Protein AF-A0A356TF57-F1 (afdb_monomer)

pLDDT: mean 88.92, std 15.66, range [37.47, 98.5]

Structure (mmCIF, N/CA/C/O backbone):
data_AF-A0A356TF57-F1
#
_entry.id   AF-A0A356TF57-F1
#
loop_
_atom_site.group_PDB
_atom_site.id
_atom_site.type_symbol
_atom_site.label_atom_id
_atom_site.label_alt_id
_atom_site.label_comp_id
_atom_site.label_asym_id
_atom_site.label_entity_id
_atom_site.label_seq_id
_atom_site.pdbx_PDB_ins_code
_atom_site.Cartn_x
_atom_site.Cartn_y
_atom_site.Cartn_z
_atom_site.occupancy
_atom_site.B_iso_or_equiv
_atom_site.auth_seq_id
_atom_site.auth_comp_id
_atom_site.auth_asym_id
_atom_site.auth_atom_id
_atom_site.pdbx_PDB_model_num
ATOM 1 N N . MET A 1 1 ? -18.330 -4.207 17.926 1.00 56.94 1 MET A N 1
ATOM 2 C CA . MET A 1 1 ? -17.566 -3.635 16.800 1.00 56.94 1 MET A CA 1
ATOM 3 C C . MET A 1 1 ? -18.534 -2.723 16.067 1.00 56.94 1 MET A C 1
ATOM 5 O O . MET A 1 1 ? -19.558 -3.231 15.634 1.00 56.94 1 MET A O 1
ATOM 9 N N . ASN A 1 2 ? -18.311 -1.403 16.056 1.00 67.94 2 ASN A N 1
ATOM 10 C CA . ASN A 1 2 ? -19.182 -0.485 15.313 1.00 67.94 2 ASN A CA 1
ATOM 11 C C . ASN A 1 2 ? -19.129 -0.855 13.827 1.00 67.94 2 ASN A C 1
ATOM 13 O O . ASN A 1 2 ? -18.053 -1.165 13.321 1.00 67.94 2 ASN A O 1
ATOM 17 N N . GLU A 1 3 ? -20.268 -0.819 13.142 1.00 69.06 3 GLU A N 1
ATOM 18 C CA . GLU A 1 3 ? -20.406 -1.190 11.725 1.00 69.06 3 GLU A CA 1
ATOM 19 C C . GLU A 1 3 ? -19.380 -0.464 10.827 1.00 69.06 3 GLU A C 1
ATOM 21 O O . GLU A 1 3 ? -18.776 -1.070 9.945 1.00 69.06 3 GLU A O 1
ATOM 26 N N . SER A 1 4 ? -19.046 0.784 11.175 1.00 82.75 4 SER A N 1
ATOM 27 C CA . SER A 1 4 ? -17.993 1.593 10.542 1.00 82.75 4 SER A CA 1
ATOM 28 C C . SER A 1 4 ? -16.567 1.017 10.687 1.00 82.75 4 SER A C 1
ATOM 30 O O . SER A 1 4 ? -15.777 1.073 9.745 1.00 82.75 4 SER A O 1
ATOM 32 N N . HIS A 1 5 ? -16.221 0.389 11.821 1.00 89.75 5 HIS A N 1
ATOM 33 C CA . HIS A 1 5 ? -14.884 -0.195 12.030 1.00 89.75 5 HIS A CA 1
ATOM 34 C C . HIS A 1 5 ? -14.687 -1.447 11.169 1.00 89.75 5 HIS A C 1
ATOM 36 O O . HIS A 1 5 ? -13.619 -1.644 10.590 1.00 89.75 5 HIS A O 1
ATOM 42 N N . ALA A 1 6 ? -15.721 -2.292 11.089 1.00 91.06 6 ALA A N 1
ATOM 43 C CA . ALA A 1 6 ? -15.688 -3.514 10.292 1.00 91.06 6 ALA A CA 1
ATOM 44 C C . ALA A 1 6 ? -15.574 -3.190 8.794 1.00 91.06 6 ALA A C 1
ATOM 46 O O . ALA A 1 6 ? -14.712 -3.741 8.115 1.00 91.06 6 ALA A O 1
ATOM 47 N N . GLN A 1 7 ? -16.365 -2.226 8.313 1.00 93.56 7 GLN A N 1
ATOM 48 C CA . GLN A 1 7 ? -16.328 -1.767 6.921 1.00 93.56 7 GLN A CA 1
ATOM 49 C C . GLN A 1 7 ? -14.974 -1.161 6.536 1.00 93.56 7 GLN A C 1
ATOM 51 O O . GLN A 1 7 ? -14.470 -1.406 5.437 1.00 93.56 7 GLN A O 1
ATOM 56 N N . LEU A 1 8 ? -14.359 -0.379 7.429 1.00 95.25 8 LEU A N 1
ATOM 57 C CA . LEU A 1 8 ? -13.036 0.192 7.180 1.00 95.25 8 LEU A CA 1
ATOM 58 C C . LEU A 1 8 ? -11.951 -0.892 7.129 1.00 95.25 8 LEU A C 1
ATOM 60 O O . LEU A 1 8 ? -11.096 -0.859 6.242 1.00 95.25 8 LEU A O 1
ATOM 64 N N . LEU A 1 9 ? -12.005 -1.869 8.038 1.00 96.06 9 LEU A N 1
ATOM 65 C CA . LEU A 1 9 ? -11.078 -3.000 8.047 1.00 96.06 9 LEU A CA 1
ATOM 66 C C . LEU A 1 9 ? -11.190 -3.833 6.766 1.00 96.06 9 LEU A C 1
ATOM 68 O O . LEU A 1 9 ? -10.176 -4.151 6.146 1.00 96.06 9 LEU A O 1
ATOM 72 N N . GLU A 1 10 ? -12.416 -4.151 6.354 1.00 95.56 10 GLU A N 1
ATOM 73 C CA . GLU A 1 10 ? -12.691 -4.864 5.109 1.00 95.56 10 GLU A CA 1
ATOM 74 C C . GLU A 1 10 ? -12.185 -4.077 3.898 1.00 95.56 10 GLU A C 1
ATOM 76 O O . GLU A 1 10 ? -11.467 -4.628 3.067 1.00 95.56 10 GLU A O 1
ATOM 81 N N . SER A 1 11 ? -12.466 -2.771 3.841 1.00 95.56 11 SER A N 1
ATOM 82 C CA . SER A 1 11 ? -12.011 -1.895 2.755 1.00 95.56 11 SER A CA 1
ATOM 83 C C . SER A 1 11 ? -10.488 -1.860 2.638 1.00 95.56 11 SER A C 1
ATOM 85 O O . SER A 1 11 ? -9.953 -1.940 1.534 1.00 95.56 11 SER A O 1
ATOM 87 N N . LEU A 1 12 ? -9.774 -1.754 3.762 1.00 96.44 12 LEU A N 1
ATOM 88 C CA . LEU A 1 12 ? -8.312 -1.771 3.770 1.00 96.44 12 LEU A CA 1
ATOM 89 C C . LEU A 1 12 ? -7.763 -3.141 3.363 1.00 96.44 12 LEU A C 1
ATOM 91 O O . LEU A 1 12 ? -6.858 -3.215 2.532 1.00 96.44 12 LEU A O 1
ATOM 95 N N . SER A 1 13 ? -8.327 -4.216 3.914 1.00 96.06 13 SER A N 1
ATOM 96 C CA . SER A 1 13 ? -7.922 -5.584 3.595 1.00 96.06 13 SER A CA 1
ATOM 97 C C . SER A 1 13 ? -8.115 -5.886 2.106 1.00 96.06 13 SER A C 1
ATOM 99 O O . SER A 1 13 ? -7.177 -6.314 1.436 1.00 96.06 13 SER A O 1
ATOM 101 N N . ALA A 1 14 ? -9.284 -5.563 1.548 1.00 95.94 14 ALA A N 1
ATOM 102 C CA . ALA A 1 14 ? -9.572 -5.717 0.127 1.00 95.94 14 ALA A CA 1
ATOM 103 C C . ALA A 1 14 ? -8.659 -4.846 -0.752 1.00 95.94 14 ALA A C 1
ATOM 105 O O . ALA A 1 14 ? -8.227 -5.286 -1.814 1.00 95.94 14 ALA A O 1
ATOM 106 N N . HIS A 1 15 ? -8.297 -3.639 -0.308 1.00 97.12 15 HIS A N 1
ATOM 107 C CA . HIS A 1 15 ? -7.391 -2.764 -1.060 1.00 97.12 15 HIS A CA 1
ATOM 108 C C . HIS A 1 15 ? -5.958 -3.312 -1.144 1.00 97.12 15 HIS A C 1
ATOM 110 O O . HIS A 1 15 ? -5.288 -3.145 -2.167 1.00 97.12 15 HIS A O 1
ATOM 116 N N . VAL A 1 16 ? -5.485 -3.975 -0.083 1.00 97.12 16 VAL A N 1
ATOM 117 C CA . VAL A 1 16 ? -4.122 -4.530 0.007 1.00 97.12 16 VAL A CA 1
ATOM 118 C C . VAL A 1 16 ? -4.025 -5.946 -0.569 1.00 97.12 16 VAL A C 1
ATOM 120 O O . VAL A 1 16 ? -3.030 -6.264 -1.222 1.00 97.12 16 VAL A O 1
ATOM 123 N N . PHE A 1 17 ? -5.041 -6.782 -0.350 1.00 95.69 17 PHE A N 1
ATOM 124 C CA . PHE A 1 17 ? -5.018 -8.216 -0.663 1.00 95.69 17 PHE A CA 1
ATOM 125 C C . PHE A 1 17 ? -6.025 -8.659 -1.730 1.00 95.69 17 PHE A C 1
ATOM 127 O O . PHE A 1 17 ? -5.933 -9.788 -2.204 1.00 95.69 17 PHE A O 1
ATOM 134 N N . GLY A 1 18 ? -6.994 -7.815 -2.085 1.00 92.81 18 GLY A N 1
ATOM 135 C CA . GLY A 1 18 ? -8.047 -8.143 -3.045 1.00 92.81 18 GLY A CA 1
ATOM 136 C C . GLY A 1 18 ? -7.628 -7.962 -4.504 1.00 92.81 18 GLY A C 1
ATOM 137 O O . GLY A 1 18 ? -6.449 -7.883 -4.842 1.00 92.81 18 GLY A O 1
ATOM 138 N N . GLU A 1 19 ? -8.617 -7.865 -5.391 1.00 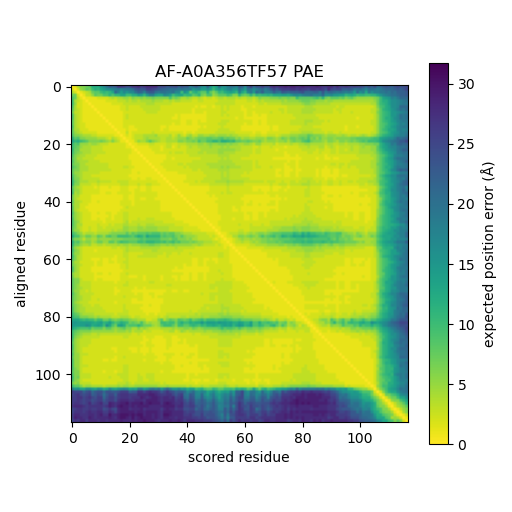86.56 19 GLU A N 1
ATOM 139 C CA . GLU A 1 19 ? -8.405 -7.804 -6.846 1.00 86.56 19 GLU A CA 1
ATOM 140 C C . GLU A 1 19 ? -7.587 -6.586 -7.299 1.00 86.56 19 GLU A C 1
ATOM 142 O O . GLU A 1 19 ? -6.873 -6.646 -8.298 1.00 86.56 19 GLU A O 1
ATOM 147 N N . SER A 1 20 ? -7.646 -5.486 -6.545 1.00 82.50 20 SER A N 1
ATOM 148 C CA . SER A 1 20 ? -6.873 -4.270 -6.808 1.00 82.50 20 SER A CA 1
ATOM 149 C C . SER A 1 20 ? -5.490 -4.263 -6.149 1.00 82.50 20 SER A C 1
ATOM 151 O O . SER A 1 20 ? -4.845 -3.212 -6.116 1.00 82.50 20 SER A O 1
ATOM 153 N N . ALA A 1 21 ? -5.032 -5.390 -5.593 1.00 93.19 21 ALA A N 1
ATOM 154 C CA . ALA A 1 21 ? -3.743 -5.478 -4.921 1.00 93.19 21 ALA A CA 1
ATOM 155 C C . ALA A 1 21 ? -2.589 -5.111 -5.875 1.00 93.19 21 ALA A C 1
ATOM 157 O O . ALA A 1 21 ? -2.537 -5.566 -7.021 1.00 93.19 21 ALA A O 1
ATOM 158 N N . PRO A 1 22 ? -1.595 -4.336 -5.414 1.00 94.94 22 PRO A N 1
ATOM 159 C CA . PRO A 1 22 ? -0.537 -3.837 -6.284 1.00 94.94 22 PRO A CA 1
ATOM 160 C C . PRO A 1 22 ? 0.563 -4.882 -6.519 1.00 94.94 22 PRO A C 1
ATOM 162 O O . PRO A 1 22 ? 1.439 -4.666 -7.350 1.00 94.94 22 PRO A O 1
ATOM 165 N N . SER A 1 23 ? 0.532 -6.013 -5.804 1.00 94.44 23 SER A N 1
ATOM 166 C CA . SER A 1 23 ? 1.610 -7.008 -5.762 1.00 94.44 23 SER A CA 1
ATOM 167 C C . SER A 1 23 ? 2.003 -7.548 -7.137 1.00 94.44 23 SER A C 1
ATOM 169 O O . SER A 1 23 ? 3.190 -7.585 -7.449 1.00 94.44 23 SER A O 1
ATOM 171 N N . THR A 1 24 ? 1.028 -7.956 -7.953 1.00 94.38 24 THR A N 1
ATOM 172 C CA . THR A 1 24 ? 1.287 -8.518 -9.288 1.00 94.38 24 THR A CA 1
ATOM 173 C C . THR A 1 24 ? 1.832 -7.448 -10.230 1.00 94.38 24 THR A C 1
ATOM 175 O O . THR A 1 24 ? 2.878 -7.639 -10.837 1.00 94.38 24 THR A O 1
ATOM 178 N N . ARG A 1 25 ? 1.203 -6.265 -10.258 1.00 95.44 25 ARG A N 1
ATOM 179 C CA . ARG A 1 25 ? 1.647 -5.122 -11.076 1.00 95.44 25 ARG A CA 1
ATOM 180 C C . ARG A 1 25 ? 3.054 -4.643 -10.720 1.00 95.44 25 ARG A C 1
ATOM 182 O O . ARG A 1 25 ? 3.835 -4.334 -11.611 1.00 95.44 25 ARG A O 1
ATOM 189 N N . LEU A 1 26 ? 3.405 -4.609 -9.436 1.00 96.69 26 LEU A N 1
ATOM 190 C CA . LEU A 1 26 ? 4.760 -4.259 -9.007 1.00 96.69 26 LEU A CA 1
ATOM 191 C C . LEU A 1 26 ? 5.786 -5.313 -9.423 1.00 96.69 26 LEU A C 1
ATOM 193 O O . LEU A 1 26 ? 6.909 -4.950 -9.750 1.00 96.69 26 LEU A O 1
ATOM 197 N N . LEU A 1 27 ? 5.408 -6.592 -9.406 1.00 95.44 27 LEU A N 1
ATOM 198 C CA . LEU A 1 27 ? 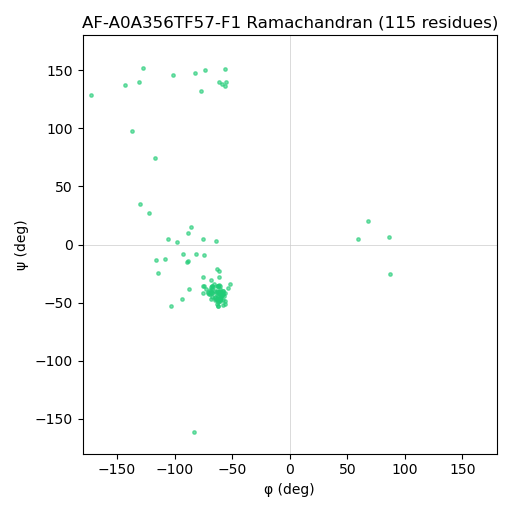6.298 -7.688 -9.773 1.00 95.44 27 LEU A CA 1
ATOM 199 C C . LEU A 1 27 ? 6.518 -7.790 -11.291 1.00 95.44 27 LEU A C 1
ATOM 201 O O . LEU A 1 27 ? 7.610 -8.147 -11.717 1.00 95.44 27 LEU A O 1
ATOM 205 N N . GLU A 1 28 ? 5.494 -7.499 -12.092 1.00 95.25 28 GLU A N 1
ATOM 206 C CA . GLU A 1 28 ? 5.525 -7.653 -13.553 1.00 95.25 28 GLU A CA 1
ATOM 207 C C . GLU A 1 28 ? 5.938 -6.358 -14.268 1.00 95.25 28 GLU A C 1
ATOM 209 O O . GLU A 1 28 ? 6.826 -6.362 -15.121 1.00 95.25 28 GLU A O 1
ATOM 214 N N . ASP A 1 29 ? 5.341 -5.229 -13.879 1.00 96.25 29 ASP A N 1
ATOM 215 C CA . ASP A 1 29 ? 5.472 -3.947 -14.584 1.00 96.25 29 ASP A CA 1
ATOM 216 C C . ASP A 1 29 ? 6.334 -2.920 -13.820 1.00 96.25 29 ASP A C 1
ATOM 218 O O . ASP A 1 29 ? 6.697 -1.860 -14.358 1.00 96.25 29 ASP A O 1
ATOM 222 N N . GLY A 1 30 ? 6.624 -3.197 -12.545 1.00 97.12 30 GLY A N 1
ATOM 223 C CA . GLY A 1 30 ? 7.323 -2.278 -11.652 1.00 97.12 30 GLY A CA 1
ATOM 224 C C . GLY A 1 30 ? 6.514 -1.034 -11.302 1.00 97.12 30 GLY A C 1
ATOM 225 O O . GLY A 1 30 ? 7.113 -0.028 -10.941 1.00 97.12 30 GLY A O 1
ATOM 226 N N . VAL A 1 31 ? 5.183 -1.052 -11.452 1.00 97.38 31 VAL A N 1
ATOM 227 C CA . VAL A 1 31 ? 4.315 0.112 -11.199 1.00 97.38 31 VAL A CA 1
ATOM 228 C C . VAL A 1 31 ? 3.170 -0.214 -10.253 1.00 97.38 31 VAL A C 1
ATOM 230 O O . VAL A 1 31 ? 2.664 -1.333 -10.208 1.00 97.38 31 VAL A O 1
ATOM 233 N N . PHE A 1 32 ? 2.705 0.803 -9.533 1.00 97.62 32 PHE A N 1
ATOM 234 C CA . PHE A 1 32 ? 1.432 0.727 -8.828 1.00 97.62 32 PHE A CA 1
ATOM 235 C C . PHE A 1 32 ? 0.246 0.816 -9.799 1.00 97.62 32 PHE A C 1
ATOM 237 O O . PHE A 1 32 ? 0.321 1.550 -10.791 1.00 97.62 32 PHE A O 1
ATOM 244 N N . PRO A 1 33 ? -0.893 0.177 -9.472 1.00 96.19 33 PRO A N 1
ATOM 245 C CA . PRO A 1 33 ? -2.169 0.509 -10.089 1.00 96.19 33 PRO A CA 1
ATOM 246 C C . PRO A 1 33 ? -2.506 1.996 -9.898 1.00 96.19 33 PRO A C 1
ATOM 248 O O . PRO A 1 33 ? -2.111 2.629 -8.910 1.00 96.19 33 PRO A O 1
ATOM 251 N N . ALA A 1 34 ? -3.262 2.562 -10.840 1.00 94.81 34 ALA A N 1
ATOM 252 C CA . ALA A 1 34 ? -3.680 3.958 -10.774 1.00 94.81 34 ALA A CA 1
ATOM 253 C C . ALA A 1 34 ? -4.426 4.251 -9.461 1.00 94.81 34 ALA A C 1
ATOM 255 O O . ALA A 1 34 ? -5.268 3.470 -9.027 1.00 94.81 34 ALA A O 1
ATOM 256 N N . ASN A 1 35 ? -4.105 5.384 -8.832 1.00 95.75 35 ASN A N 1
ATOM 257 C CA . ASN A 1 35 ? -4.698 5.863 -7.575 1.00 95.75 35 ASN A CA 1
ATOM 258 C C . ASN A 1 35 ? -4.550 4.930 -6.357 1.00 95.75 35 ASN A C 1
ATOM 260 O O . ASN A 1 35 ? -5.061 5.261 -5.288 1.00 95.75 35 ASN A O 1
ATOM 264 N N . TRP A 1 36 ? -3.826 3.808 -6.471 1.00 97.62 36 TRP A N 1
ATOM 265 C CA . TRP A 1 36 ? -3.715 2.836 -5.383 1.00 97.62 36 TRP A CA 1
ATOM 266 C C . TRP A 1 36 ? -3.098 3.448 -4.124 1.00 97.62 36 TRP A C 1
ATOM 268 O O . TRP A 1 36 ? -3.639 3.292 -3.032 1.00 97.62 36 TRP A O 1
ATOM 278 N N . VAL A 1 37 ? -2.005 4.198 -4.293 1.00 98.19 37 VAL A N 1
ATOM 279 C CA . VAL A 1 37 ? -1.280 4.846 -3.188 1.00 98.19 37 VAL A CA 1
ATOM 280 C C . VAL A 1 37 ? -2.165 5.872 -2.490 1.00 98.19 37 VAL A C 1
ATOM 282 O O . VAL A 1 37 ? -2.368 5.774 -1.290 1.00 98.19 37 VAL A O 1
ATOM 285 N N . THR A 1 38 ? -2.777 6.789 -3.242 1.00 97.75 38 THR A N 1
ATOM 286 C CA . THR A 1 38 ? -3.675 7.812 -2.682 1.00 97.75 38 THR A CA 1
ATOM 287 C C . THR A 1 38 ? -4.848 7.191 -1.925 1.00 97.75 38 THR A C 1
ATOM 289 O O . THR A 1 38 ? -5.223 7.668 -0.856 1.00 97.75 38 THR A O 1
ATOM 292 N N . ARG A 1 39 ? -5.420 6.096 -2.443 1.00 97.62 39 ARG A N 1
ATOM 293 C CA . ARG A 1 39 ? -6.500 5.385 -1.755 1.00 97.62 39 ARG A CA 1
ATOM 294 C C . ARG A 1 39 ? -6.013 4.689 -0.484 1.00 97.62 39 ARG A C 1
ATOM 296 O O . ARG A 1 39 ? -6.720 4.735 0.519 1.00 97.62 39 ARG A O 1
ATOM 303 N N . TYR A 1 40 ? -4.830 4.078 -0.524 1.00 98.25 40 TYR A N 1
ATOM 304 C CA . TYR A 1 40 ? -4.208 3.451 0.641 1.00 98.25 40 TYR A CA 1
ATOM 305 C C . TYR A 1 40 ? -3.973 4.474 1.756 1.00 98.25 40 TYR A C 1
ATOM 307 O O . TYR A 1 40 ? -4.373 4.237 2.889 1.00 98.25 40 TYR A O 1
ATOM 315 N N . GLU A 1 41 ? -3.416 5.640 1.427 1.00 97.81 41 GLU A N 1
ATOM 316 C CA . GLU A 1 41 ? -3.187 6.719 2.393 1.00 97.81 41 GLU A CA 1
ATOM 317 C C . GLU A 1 41 ? -4.479 7.164 3.079 1.00 97.81 41 GLU A C 1
ATOM 319 O O . GLU A 1 41 ? -4.530 7.200 4.303 1.00 97.81 41 GLU A O 1
ATOM 324 N N . ALA A 1 42 ? -5.546 7.409 2.312 1.00 97.31 42 ALA A N 1
ATOM 325 C CA . ALA A 1 42 ? -6.838 7.805 2.875 1.00 97.31 42 ALA A CA 1
ATOM 326 C C . ALA A 1 42 ? -7.431 6.732 3.812 1.00 97.31 42 ALA A C 1
ATOM 328 O O . ALA A 1 42 ? -8.084 7.050 4.809 1.00 97.31 42 ALA A O 1
ATOM 329 N N . LEU A 1 43 ? -7.214 5.448 3.500 1.00 97.25 43 LEU A N 1
ATOM 330 C CA . LEU A 1 43 ? -7.642 4.334 4.350 1.00 97.25 43 LEU A CA 1
ATOM 331 C C . LEU A 1 43 ? -6.816 4.253 5.642 1.00 97.25 43 LEU A C 1
ATOM 333 O O . LEU A 1 43 ? -7.395 4.065 6.709 1.00 97.25 43 LEU A O 1
ATOM 337 N N . VAL A 1 44 ? -5.492 4.426 5.567 1.00 96.50 44 VAL A N 1
ATOM 338 C CA . VAL A 1 44 ? -4.598 4.433 6.741 1.00 96.50 44 VAL A CA 1
ATOM 339 C C . VAL A 1 44 ? -4.835 5.656 7.628 1.00 96.50 44 VAL A C 1
ATOM 341 O O . VAL A 1 44 ? -4.807 5.538 8.852 1.00 96.50 44 VAL A O 1
ATOM 344 N N . GLU A 1 45 ? -5.122 6.817 7.046 1.00 94.81 45 GLU A N 1
ATOM 345 C CA . GLU A 1 45 ? -5.512 8.020 7.786 1.00 94.81 45 GLU A CA 1
ATOM 346 C C . GLU A 1 45 ? -6.828 7.789 8.541 1.00 94.81 45 GLU A C 1
ATOM 348 O O . GLU A 1 45 ? -6.897 7.972 9.756 1.00 94.81 45 GLU A O 1
ATOM 353 N N . SER A 1 46 ? -7.846 7.260 7.855 1.00 94.56 46 SER A N 1
ATOM 354 C CA . SER A 1 46 ? -9.116 6.886 8.492 1.00 94.56 46 SER A CA 1
ATOM 355 C C . SER A 1 46 ? -8.900 5.864 9.613 1.00 94.56 46 SER A C 1
ATOM 357 O O . SER A 1 46 ? -9.477 5.988 10.694 1.00 94.56 46 SER A O 1
ATOM 359 N N . ALA A 1 47 ? -8.031 4.874 9.387 1.00 93.81 47 ALA A N 1
ATOM 360 C CA . ALA A 1 47 ? -7.693 3.880 10.394 1.00 93.81 47 ALA A CA 1
ATOM 361 C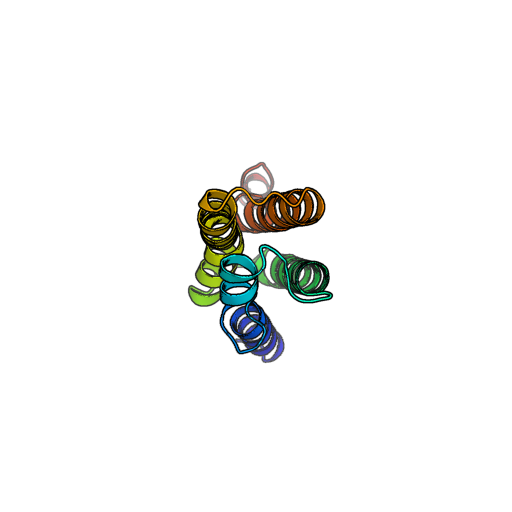 C . ALA A 1 47 ? -6.978 4.511 11.597 1.00 93.81 47 ALA A C 1
ATOM 363 O O . ALA A 1 47 ? -7.278 4.163 12.737 1.00 93.81 47 ALA A O 1
ATOM 364 N N . SER A 1 48 ? -6.079 5.468 11.363 1.00 91.56 48 SER A N 1
ATOM 365 C CA . SER A 1 48 ? -5.404 6.213 12.430 1.00 91.56 48 SER A CA 1
ATOM 366 C C . SER A 1 48 ? -6.421 6.903 13.334 1.00 91.56 48 SER A C 1
ATOM 368 O O . SER A 1 48 ? -6.322 6.792 14.548 1.00 91.56 48 SER A O 1
ATOM 370 N N . HIS A 1 49 ? -7.447 7.545 12.773 1.00 89.94 49 HIS A N 1
ATOM 371 C CA . HIS A 1 49 ? -8.483 8.205 13.573 1.00 89.94 49 HIS A CA 1
ATOM 372 C C . HIS A 1 49 ? -9.354 7.229 14.372 1.00 89.94 49 HIS A C 1
ATOM 374 O O . HIS A 1 49 ? -9.714 7.525 15.510 1.00 89.94 49 HIS A O 1
ATOM 380 N N . VAL A 1 50 ? -9.683 6.071 13.795 1.00 90.06 50 VAL A N 1
ATOM 381 C CA . VAL A 1 50 ? -10.552 5.070 14.433 1.00 90.06 50 VAL A CA 1
ATOM 382 C C . VAL A 1 50 ? -9.826 4.291 15.533 1.00 90.06 50 VAL A C 1
ATOM 384 O O . VAL A 1 50 ? -10.398 4.057 16.594 1.00 90.06 50 VAL A O 1
ATOM 387 N N . TRP A 1 51 ? -8.573 3.893 15.303 1.00 89.56 51 TRP A N 1
ATOM 388 C CA . TRP A 1 51 ? -7.827 3.004 16.202 1.00 89.56 51 TRP A CA 1
ATOM 389 C C . TRP A 1 51 ? -6.744 3.706 17.039 1.00 89.56 51 TRP A C 1
ATOM 391 O O . TRP A 1 51 ? -6.046 3.029 17.796 1.00 89.56 51 TRP A O 1
ATOM 401 N N . ALA A 1 52 ? -6.6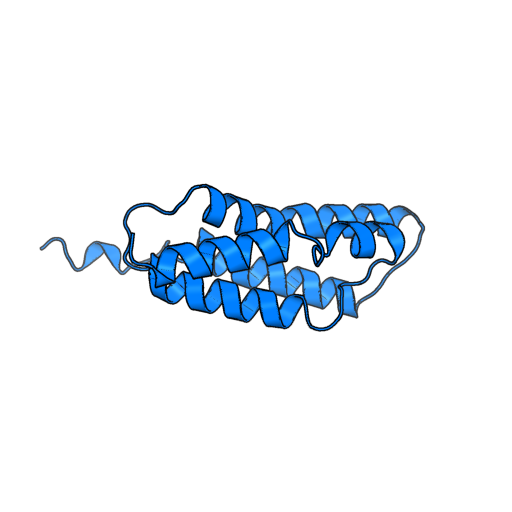13 5.038 16.974 1.00 82.75 52 ALA A N 1
ATOM 402 C CA . ALA A 1 52 ? -5.647 5.792 17.789 1.00 82.75 52 ALA A CA 1
ATOM 403 C C . ALA A 1 52 ? -5.838 5.600 19.303 1.00 82.75 52 ALA A C 1
ATOM 405 O O . ALA A 1 52 ? -4.859 5.504 20.043 1.00 82.75 52 ALA A O 1
ATOM 406 N N . SER A 1 53 ? -7.087 5.557 19.773 1.00 79.50 53 SER A N 1
ATOM 407 C CA . SER A 1 53 ? -7.426 5.427 21.199 1.00 79.50 53 SER A CA 1
ATOM 408 C C . SER A 1 53 ? -7.631 3.977 21.647 1.00 79.50 53 SER A C 1
ATOM 410 O O . SER A 1 53 ? -7.752 3.708 22.845 1.00 79.50 53 SER A O 1
ATOM 412 N N . GLU A 1 54 ? -7.647 3.034 20.705 1.00 84.62 54 GLU A N 1
ATOM 413 C CA . GLU A 1 54 ? -7.891 1.626 20.985 1.00 84.62 54 GLU A CA 1
ATOM 414 C C . GLU A 1 54 ? -6.645 0.970 21.586 1.00 84.62 54 GLU A C 1
ATOM 416 O O . GLU A 1 54 ? -5.525 1.093 21.085 1.00 84.62 54 GLU A O 1
ATOM 421 N N . ARG A 1 55 ? -6.827 0.229 22.684 1.00 84.50 55 ARG A N 1
ATOM 422 C CA . ARG A 1 55 ? -5.710 -0.448 23.366 1.00 84.50 55 ARG A CA 1
ATOM 423 C C . ARG A 1 55 ? -5.132 -1.594 22.533 1.00 84.50 55 ARG A C 1
ATOM 425 O O . ARG A 1 55 ? -3.958 -1.925 22.690 1.00 84.50 55 ARG A O 1
ATOM 432 N N . LEU A 1 56 ? -5.971 -2.226 21.718 1.00 88.31 56 LEU A N 1
ATOM 433 C CA . LEU A 1 56 ? -5.628 -3.361 20.874 1.00 88.31 56 LEU A CA 1
ATOM 434 C C . LEU A 1 56 ? -6.119 -3.093 19.458 1.00 88.31 56 LEU A C 1
ATOM 436 O O . LEU A 1 56 ? -7.225 -2.595 19.260 1.00 88.31 56 LEU A O 1
ATOM 440 N N . TRP A 1 57 ? -5.308 -3.474 18.480 1.00 92.31 57 TRP A N 1
ATOM 441 C CA . TRP A 1 57 ? -5.670 -3.377 17.074 1.00 92.31 57 TRP A CA 1
ATOM 442 C C . TRP A 1 57 ? -6.100 -4.738 16.526 1.00 92.31 57 TRP A C 1
ATOM 444 O O . TRP A 1 57 ? -5.544 -5.762 16.939 1.00 92.31 57 TRP A O 1
ATOM 454 N N . PRO A 1 58 ? -7.060 -4.774 15.583 1.00 94.38 58 PRO A N 1
ATOM 455 C CA . PRO A 1 58 ? -7.379 -5.988 14.845 1.00 94.38 58 PRO A CA 1
ATOM 456 C C . PRO A 1 58 ? -6.130 -6.559 14.169 1.00 94.38 58 PRO A C 1
ATOM 458 O O . PRO A 1 58 ? -5.318 -5.821 13.606 1.00 94.38 58 PRO A O 1
ATOM 461 N N . ARG A 1 59 ? -5.976 -7.883 14.190 1.00 95.12 59 ARG A N 1
ATOM 462 C CA . ARG A 1 59 ? -4.817 -8.543 13.578 1.00 95.12 59 ARG A CA 1
ATOM 463 C C . ARG A 1 59 ? -4.754 -8.267 12.079 1.00 95.12 59 ARG A C 1
ATOM 465 O O . ARG A 1 59 ? -3.671 -8.027 11.553 1.00 95.12 59 ARG A O 1
ATOM 472 N N . GLU A 1 60 ? -5.900 -8.293 11.405 1.00 95.44 60 GLU A N 1
ATOM 473 C CA . GLU A 1 60 ? -6.007 -8.054 9.967 1.00 95.44 60 GLU A CA 1
ATOM 474 C C . GLU A 1 60 ? -5.556 -6.635 9.594 1.00 95.44 60 GLU A C 1
ATOM 476 O O . GLU A 1 60 ? -4.893 -6.456 8.575 1.00 95.44 60 GLU A O 1
ATOM 481 N N . LEU A 1 61 ? -5.831 -5.644 10.453 1.00 95.81 61 LEU A N 1
ATOM 482 C CA . LEU A 1 61 ? -5.405 -4.255 10.262 1.00 95.81 61 LEU A CA 1
ATOM 483 C C . LEU A 1 61 ? -3.879 -4.163 10.246 1.00 95.81 61 LEU A C 1
ATOM 485 O O . LEU A 1 61 ? -3.281 -3.650 9.301 1.00 95.81 61 LEU A O 1
ATOM 489 N N . VAL A 1 62 ? -3.250 -4.721 11.282 1.00 95.81 62 VAL A N 1
ATOM 490 C CA . VAL A 1 62 ? -1.789 -4.742 11.414 1.00 95.81 62 VAL A CA 1
ATOM 491 C C . VAL A 1 62 ? -1.154 -5.516 10.265 1.00 95.81 62 VAL A C 1
ATOM 493 O O . VAL A 1 62 ? -0.167 -5.060 9.695 1.00 95.81 62 VAL A O 1
ATOM 496 N N . ALA A 1 63 ? -1.733 -6.658 9.889 1.00 97.00 63 ALA A N 1
ATOM 497 C CA . ALA A 1 63 ? -1.243 -7.470 8.784 1.00 97.00 63 ALA A CA 1
ATOM 498 C C . ALA A 1 63 ? -1.293 -6.716 7.447 1.00 97.00 63 ALA A C 1
ATOM 500 O O . ALA A 1 63 ? -0.308 -6.746 6.713 1.00 97.00 63 ALA A O 1
ATOM 501 N N . ALA A 1 64 ? -2.389 -6.014 7.143 1.00 97.50 64 ALA A N 1
ATOM 502 C CA . ALA A 1 64 ? -2.524 -5.232 5.914 1.00 97.50 64 ALA A CA 1
ATOM 503 C C . ALA A 1 64 ? -1.486 -4.101 5.836 1.00 97.50 64 ALA A C 1
ATOM 505 O O . ALA A 1 64 ? -0.793 -3.963 4.827 1.00 97.50 64 ALA A O 1
ATOM 506 N N . ILE A 1 65 ? -1.325 -3.336 6.918 1.00 97.44 65 ILE A N 1
ATOM 507 C CA . ILE A 1 65 ? -0.401 -2.193 6.962 1.00 97.44 65 ILE A CA 1
ATOM 508 C C . ILE A 1 65 ? 1.058 -2.659 6.931 1.00 97.44 65 ILE A C 1
ATOM 510 O O . ILE A 1 65 ? 1.875 -2.115 6.187 1.00 97.44 65 ILE A O 1
ATOM 514 N N . HIS A 1 66 ? 1.389 -3.711 7.684 1.00 96.94 66 HIS A N 1
ATOM 515 C CA . HIS A 1 66 ? 2.719 -4.315 7.649 1.00 96.94 66 HIS A CA 1
ATOM 516 C C . HIS A 1 66 ? 3.042 -4.911 6.273 1.00 96.94 66 HIS A C 1
ATOM 518 O O . HIS A 1 66 ? 4.155 -4.762 5.768 1.00 96.94 66 HIS A O 1
ATOM 524 N N . PHE A 1 67 ? 2.067 -5.562 5.633 1.00 97.75 67 PHE A N 1
ATOM 525 C CA . PHE A 1 67 ? 2.258 -6.089 4.290 1.00 97.75 67 PHE A CA 1
ATOM 526 C C . PHE A 1 67 ? 2.560 -4.971 3.290 1.00 97.75 67 PHE A C 1
ATOM 528 O O . PHE A 1 67 ? 3.532 -5.061 2.539 1.00 97.75 67 PHE A O 1
ATOM 535 N N . ALA A 1 68 ? 1.758 -3.905 3.307 1.00 97.81 68 ALA A N 1
ATOM 536 C CA . ALA A 1 68 ? 1.930 -2.768 2.416 1.00 97.81 68 ALA A CA 1
ATOM 537 C C . ALA A 1 68 ? 3.296 -2.081 2.601 1.00 97.81 68 ALA A C 1
ATOM 539 O O . ALA A 1 68 ? 3.956 -1.761 1.611 1.00 97.81 68 ALA A O 1
ATOM 540 N N . SER A 1 69 ? 3.753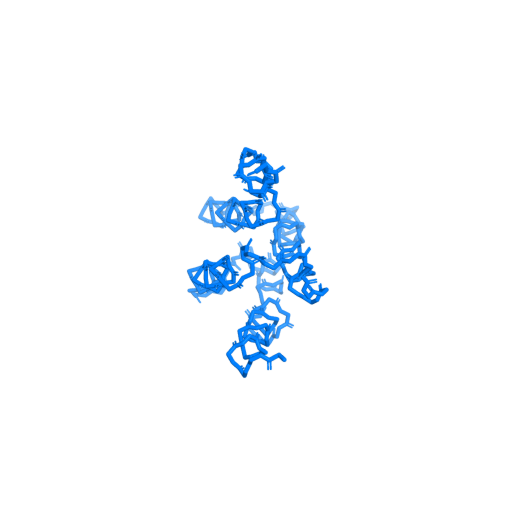 -1.906 3.846 1.00 96.62 69 SER A N 1
ATOM 541 C CA . SER A 1 69 ? 5.028 -1.240 4.134 1.00 96.62 69 SER A CA 1
ATOM 542 C C . SER A 1 69 ? 6.245 -2.050 3.689 1.00 96.62 69 SER A C 1
ATOM 544 O O . SER A 1 69 ? 7.193 -1.483 3.146 1.00 96.62 69 SER A O 1
ATOM 546 N N . PHE A 1 70 ? 6.215 -3.372 3.875 1.00 96.00 70 PHE A N 1
ATOM 547 C CA . PHE A 1 70 ? 7.387 -4.223 3.678 1.00 96.00 70 PHE A CA 1
ATOM 548 C C . PHE A 1 70 ? 7.352 -5.015 2.368 1.00 96.00 70 PHE A C 1
ATOM 550 O O . PHE A 1 70 ? 8.287 -4.969 1.568 1.00 96.00 70 PHE A O 1
ATOM 557 N N . TYR A 1 71 ? 6.269 -5.747 2.111 1.00 96.94 71 TYR A N 1
ATOM 558 C CA . TYR A 1 71 ? 6.244 -6.719 1.019 1.00 96.94 71 TYR A CA 1
ATOM 559 C C . TYR A 1 71 ? 6.110 -6.062 -0.353 1.00 96.94 71 TYR A C 1
ATOM 561 O O . TYR A 1 71 ? 6.626 -6.609 -1.324 1.00 96.94 71 TYR A O 1
ATOM 569 N N . LEU A 1 72 ? 5.492 -4.883 -0.458 1.00 97.69 72 LEU A N 1
ATOM 570 C CA . LEU A 1 72 ? 5.418 -4.162 -1.736 1.00 97.69 72 LEU A CA 1
ATOM 571 C C . LEU A 1 72 ? 6.794 -3.685 -2.209 1.00 97.69 72 LEU A C 1
ATOM 573 O O . LEU A 1 72 ? 7.096 -3.789 -3.398 1.00 97.69 72 LEU A O 1
ATOM 577 N N . HIS A 1 73 ? 7.660 -3.273 -1.277 1.00 97.19 73 HIS A N 1
ATOM 578 C CA . HIS A 1 73 ? 9.065 -2.997 -1.578 1.00 97.19 73 HIS A CA 1
ATOM 579 C C . HIS A 1 73 ? 9.762 -4.245 -2.107 1.00 97.19 73 HIS A C 1
ATOM 581 O O . HIS A 1 73 ? 10.412 -4.181 -3.144 1.00 97.19 73 HIS A O 1
ATOM 587 N N . ALA A 1 74 ? 9.577 -5.389 -1.443 1.00 96.94 74 ALA A N 1
ATOM 588 C CA . ALA A 1 74 ? 10.182 -6.644 -1.877 1.00 96.94 74 ALA A CA 1
ATOM 589 C C . ALA A 1 74 ? 9.724 -7.057 -3.291 1.00 96.94 74 ALA A C 1
ATOM 591 O O . ALA A 1 74 ? 10.538 -7.530 -4.084 1.00 96.94 74 ALA A O 1
ATOM 592 N N . ARG A 1 75 ? 8.446 -6.842 -3.648 1.00 97.00 75 ARG A N 1
ATOM 593 C CA . ARG A 1 75 ? 7.940 -7.109 -5.011 1.00 97.00 75 ARG A CA 1
ATOM 594 C C . ARG A 1 75 ? 8.602 -6.216 -6.053 1.00 97.00 75 ARG A C 1
ATOM 596 O O . ARG A 1 75 ? 9.062 -6.724 -7.070 1.00 97.00 75 ARG A O 1
ATOM 603 N N . TYR A 1 76 ? 8.690 -4.915 -5.786 1.00 97.81 76 TYR A N 1
ATOM 604 C CA . TYR A 1 76 ? 9.374 -3.987 -6.685 1.00 97.81 76 TYR A CA 1
ATOM 605 C C . TYR A 1 76 ? 10.866 -4.312 -6.807 1.00 97.81 76 TYR A C 1
ATOM 607 O O . TYR A 1 76 ? 11.390 -4.364 -7.913 1.00 97.81 76 TYR A O 1
ATOM 615 N N . GLN A 1 77 ? 11.545 -4.622 -5.700 1.00 96.25 77 GLN A N 1
ATOM 616 C CA . GLN A 1 77 ? 12.951 -5.033 -5.715 1.00 96.25 77 GLN A CA 1
ATOM 617 C C . GLN A 1 77 ? 13.173 -6.272 -6.588 1.00 96.25 77 GLN A C 1
ATOM 619 O O . GLN A 1 77 ? 14.106 -6.289 -7.388 1.00 96.25 77 GLN A O 1
ATOM 624 N N . ALA A 1 78 ? 12.294 -7.273 -6.503 1.00 96.31 78 ALA A N 1
ATOM 625 C CA . ALA A 1 78 ? 12.360 -8.444 -7.373 1.00 96.31 78 ALA A CA 1
AT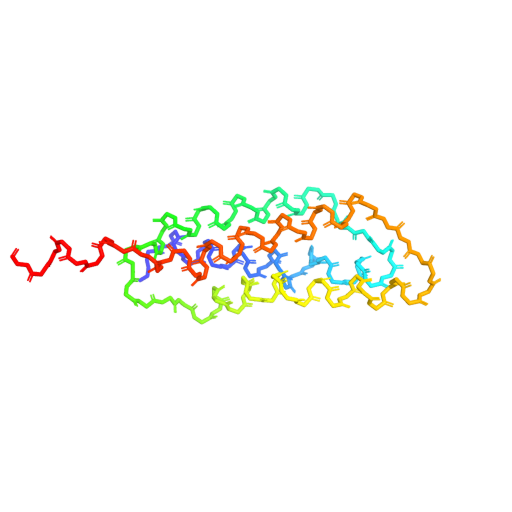OM 626 C C . ALA A 1 78 ? 12.240 -8.065 -8.860 1.00 96.31 78 ALA A C 1
ATOM 628 O O . ALA A 1 78 ? 12.999 -8.578 -9.678 1.00 96.31 78 ALA A O 1
ATOM 629 N N . TRP A 1 79 ? 11.358 -7.123 -9.202 1.00 97.00 79 TRP A N 1
ATOM 630 C CA . TRP A 1 79 ? 11.252 -6.591 -10.563 1.00 97.00 79 TRP A CA 1
ATOM 631 C C . TRP A 1 79 ? 12.524 -5.841 -11.006 1.00 97.00 79 TRP A C 1
ATOM 633 O O . TRP A 1 79 ? 12.997 -6.037 -12.126 1.00 97.00 79 TRP A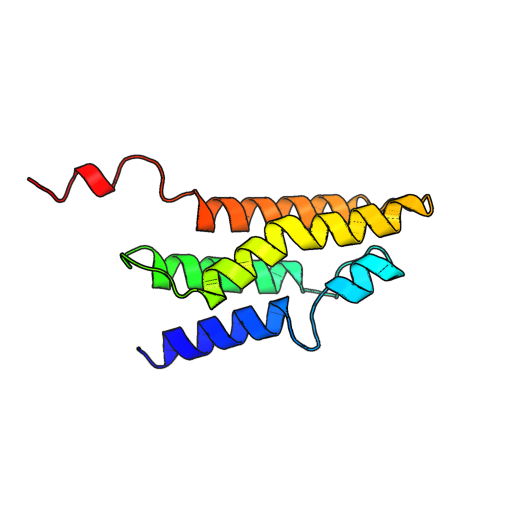 O 1
ATOM 643 N N . THR A 1 80 ? 13.148 -5.046 -10.123 1.00 96.69 80 THR A N 1
ATOM 644 C CA . THR A 1 80 ? 14.382 -4.300 -10.456 1.00 96.69 80 THR A CA 1
ATOM 645 C C . THR A 1 80 ? 15.579 -5.196 -10.786 1.00 96.69 80 THR A C 1
ATOM 647 O O . THR A 1 80 ? 16.486 -4.759 -11.494 1.00 96.69 80 THR A O 1
ATOM 650 N N . LEU A 1 81 ? 15.575 -6.468 -10.361 1.00 94.06 81 LEU A N 1
ATOM 651 C CA . LEU A 1 81 ? 16.605 -7.441 -10.752 1.00 94.06 81 LEU A CA 1
ATOM 652 C C . LEU A 1 81 ? 16.645 -7.676 -12.271 1.00 94.06 81 LEU A C 1
ATOM 654 O O . LEU A 1 81 ? 17.685 -8.059 -12.800 1.00 94.06 81 LEU A O 1
ATOM 658 N N . GLY A 1 82 ? 15.548 -7.395 -12.982 1.00 90.19 82 GLY A N 1
ATOM 659 C CA . GLY A 1 82 ? 15.495 -7.388 -14.446 1.00 90.19 82 GLY A CA 1
ATOM 660 C C . GLY A 1 82 ? 16.154 -6.166 -15.104 1.00 90.19 82 GLY A C 1
ATOM 661 O O . GLY A 1 82 ? 16.063 -6.017 -16.319 1.00 90.19 82 GLY A O 1
ATOM 662 N N . GLY A 1 83 ? 16.787 -5.275 -14.331 1.00 86.94 83 GLY A N 1
ATOM 663 C CA . GLY A 1 83 ? 17.446 -4.056 -14.818 1.00 86.94 83 GLY A CA 1
ATOM 664 C C . GLY A 1 83 ? 16.521 -2.842 -14.961 1.00 86.94 83 GLY A C 1
ATOM 665 O O . GLY A 1 83 ? 16.939 -1.804 -15.472 1.00 86.94 83 GLY A O 1
ATOM 666 N N . GLY A 1 84 ? 15.266 -2.957 -14.521 1.00 89.44 84 GLY A N 1
ATOM 667 C CA . GLY A 1 84 ? 14.297 -1.865 -14.528 1.00 89.44 84 GLY A CA 1
ATOM 668 C C . GLY A 1 84 ? 14.455 -0.933 -13.327 1.00 89.44 84 GLY A C 1
ATOM 669 O O . GLY A 1 84 ? 14.785 -1.365 -12.225 1.00 89.44 84 GLY A O 1
ATOM 670 N N . ARG A 1 85 ? 14.166 0.356 -13.528 1.00 93.62 85 ARG A N 1
ATOM 671 C CA . ARG A 1 85 ? 14.047 1.337 -12.444 1.00 93.62 85 ARG A CA 1
ATOM 672 C C . ARG A 1 85 ? 12.940 2.340 -12.747 1.00 93.62 85 ARG A C 1
ATOM 674 O O . ARG A 1 85 ? 12.815 2.805 -13.880 1.00 93.62 85 ARG A O 1
ATOM 681 N N . ARG A 1 86 ? 12.131 2.680 -11.744 1.00 95.12 86 ARG A N 1
ATOM 682 C CA . ARG A 1 86 ? 11.060 3.678 -11.836 1.00 95.12 86 ARG A CA 1
ATOM 683 C C . ARG A 1 86 ? 11.052 4.564 -10.600 1.00 95.12 86 ARG A C 1
ATOM 685 O O . ARG A 1 86 ? 10.414 4.249 -9.601 1.00 95.12 86 ARG A O 1
ATOM 692 N N . GLU A 1 87 ? 11.674 5.732 -10.719 1.00 96.44 87 GLU A N 1
ATOM 693 C CA . GLU A 1 87 ? 11.760 6.729 -9.641 1.00 96.44 87 GLU A CA 1
ATOM 694 C C . GLU A 1 87 ? 10.385 7.112 -9.072 1.00 96.44 87 GLU A C 1
ATOM 696 O O . GLU A 1 87 ? 10.217 7.245 -7.864 1.00 96.44 87 GLU A O 1
ATOM 701 N N . LYS A 1 88 ? 9.357 7.211 -9.927 1.00 97.12 88 LYS A N 1
ATOM 702 C CA . LYS A 1 88 ? 7.979 7.459 -9.474 1.00 97.12 88 LYS A CA 1
ATOM 703 C C . LYS A 1 88 ? 7.475 6.363 -8.531 1.00 97.12 88 LYS A C 1
ATOM 705 O O . LYS A 1 88 ? 6.796 6.669 -7.557 1.00 97.12 88 LYS A O 1
ATOM 710 N N . THR A 1 89 ? 7.771 5.101 -8.832 1.00 97.75 89 THR A N 1
ATOM 711 C CA . THR A 1 89 ? 7.339 3.966 -8.012 1.00 97.75 89 THR A CA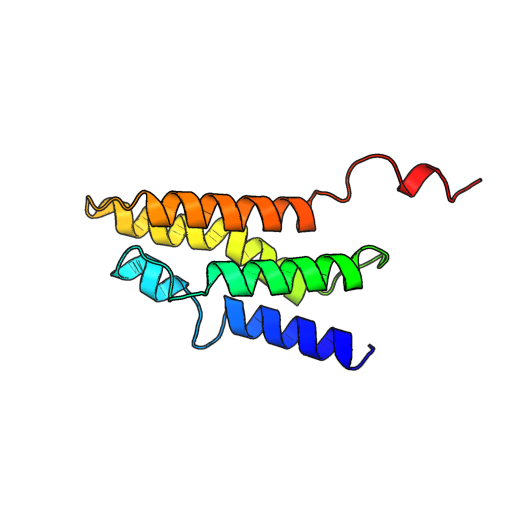 1
ATOM 712 C C . THR A 1 89 ? 8.149 3.876 -6.726 1.00 97.75 89 THR A C 1
ATOM 714 O O . THR A 1 89 ? 7.563 3.597 -5.688 1.00 97.75 89 THR A O 1
ATOM 717 N N . GLU A 1 90 ? 9.440 4.206 -6.762 1.00 98.06 90 GLU A N 1
ATOM 718 C CA . GLU A 1 90 ? 10.279 4.355 -5.561 1.00 98.06 90 GLU A CA 1
ATOM 719 C C . GLU A 1 90 ? 9.693 5.405 -4.610 1.00 98.06 90 GLU A C 1
ATOM 721 O O . GLU A 1 90 ? 9.380 5.089 -3.468 1.00 98.06 90 GLU A O 1
ATOM 726 N N . ALA A 1 91 ? 9.392 6.607 -5.110 1.00 98.06 91 ALA A N 1
ATOM 727 C CA . ALA A 1 91 ? 8.769 7.656 -4.302 1.00 98.06 91 ALA A CA 1
ATOM 728 C C . ALA A 1 91 ? 7.391 7.242 -3.744 1.00 98.06 91 ALA A C 1
ATOM 730 O O . ALA A 1 91 ? 7.018 7.600 -2.627 1.00 98.06 91 ALA A O 1
ATOM 731 N N . GLN A 1 92 ? 6.612 6.480 -4.518 1.00 98.50 92 GLN A N 1
ATOM 732 C CA . GLN A 1 92 ? 5.336 5.926 -4.065 1.00 98.50 92 GLN A CA 1
ATOM 733 C C . GLN A 1 92 ? 5.511 4.875 -2.961 1.00 98.50 92 GLN A C 1
ATOM 735 O O . GLN A 1 92 ? 4.739 4.871 -2.005 1.00 98.50 92 GLN A O 1
ATOM 740 N N . LEU A 1 93 ? 6.509 4.000 -3.084 1.00 98.44 93 LEU A N 1
ATOM 741 C CA . LEU A 1 93 ? 6.855 2.994 -2.085 1.00 98.44 93 LEU A CA 1
ATOM 742 C C . LEU A 1 93 ? 7.298 3.654 -0.776 1.00 98.44 93 LEU A C 1
ATOM 744 O O . LEU A 1 93 ? 6.744 3.330 0.276 1.00 98.44 93 LEU A O 1
ATOM 748 N N . ASP A 1 94 ? 8.195 4.638 -0.847 1.00 97.88 94 ASP A N 1
ATOM 749 C CA . ASP A 1 94 ? 8.648 5.404 0.319 1.00 97.88 94 ASP A CA 1
ATOM 750 C C . ASP A 1 94 ? 7.468 6.050 1.049 1.00 97.88 94 ASP A C 1
ATOM 752 O O . ASP A 1 94 ? 7.364 5.989 2.275 1.00 97.88 94 ASP A O 1
ATOM 756 N N 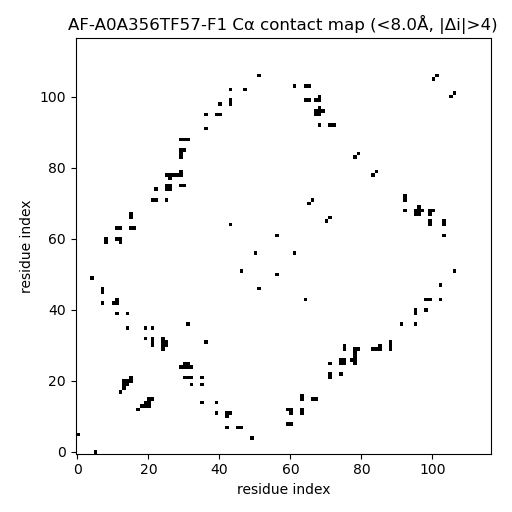. ARG A 1 95 ? 6.516 6.603 0.290 1.00 97.88 95 ARG A N 1
ATOM 757 C CA . ARG A 1 95 ? 5.303 7.213 0.836 1.00 97.88 95 ARG A CA 1
ATOM 758 C C . ARG A 1 95 ? 4.400 6.195 1.535 1.00 97.88 95 ARG A C 1
ATOM 760 O O . ARG A 1 95 ? 3.969 6.442 2.658 1.00 97.88 95 ARG A O 1
ATOM 767 N N . VAL A 1 96 ? 4.166 5.033 0.918 1.00 98.25 96 VAL A N 1
ATOM 768 C CA . VAL A 1 96 ? 3.416 3.918 1.529 1.00 98.25 96 VAL A CA 1
ATOM 769 C C . VAL A 1 96 ? 4.082 3.465 2.825 1.00 98.25 96 VAL A C 1
ATOM 771 O O . VAL A 1 96 ? 3.398 3.260 3.829 1.00 98.25 96 VAL A O 1
ATOM 774 N N . ARG A 1 97 ? 5.409 3.336 2.838 1.00 97.31 97 ARG A N 1
ATOM 775 C CA . ARG A 1 97 ? 6.156 2.951 4.036 1.00 97.31 97 ARG A CA 1
ATOM 776 C C . ARG A 1 97 ? 6.047 3.997 5.133 1.00 97.31 97 ARG A C 1
ATOM 778 O O . ARG A 1 97 ? 5.700 3.625 6.248 1.00 97.31 97 ARG A O 1
ATOM 785 N N . ALA A 1 98 ? 6.254 5.272 4.816 1.00 95.88 98 ALA A N 1
ATOM 786 C CA . ALA A 1 98 ? 6.182 6.357 5.788 1.00 95.88 98 ALA A CA 1
ATOM 787 C C . ALA A 1 98 ? 4.826 6.394 6.509 1.00 95.88 98 ALA A C 1
ATOM 789 O O . ALA A 1 98 ? 4.788 6.358 7.736 1.00 95.88 98 ALA A O 1
ATOM 790 N N . VAL A 1 99 ? 3.705 6.381 5.774 1.00 96.50 99 VAL A N 1
ATOM 791 C CA . VAL A 1 99 ? 2.371 6.417 6.408 1.00 96.50 99 VAL A CA 1
ATOM 792 C C . VAL A 1 99 ? 2.083 5.157 7.228 1.00 96.50 99 VAL A C 1
ATOM 794 O O . VAL A 1 99 ? 1.450 5.224 8.280 1.00 96.50 99 VAL A O 1
ATOM 797 N N . SER A 1 100 ? 2.591 4.006 6.786 1.00 96.75 100 SER A N 1
ATOM 798 C CA . SER A 1 100 ? 2.428 2.738 7.499 1.00 96.75 100 SER A CA 1
ATOM 799 C C . SER A 1 100 ? 3.241 2.695 8.789 1.00 96.75 100 SER A C 1
ATOM 801 O O . SER A 1 100 ? 2.765 2.196 9.803 1.00 96.75 100 SER A O 1
ATOM 803 N N . GLU A 1 101 ? 4.468 3.214 8.768 1.00 94.19 101 GLU A N 1
ATOM 804 C CA . GLU A 1 101 ? 5.326 3.306 9.948 1.00 94.19 101 GLU A CA 1
ATOM 805 C C . GLU A 1 101 ? 4.778 4.324 10.946 1.00 94.19 101 GLU A C 1
ATOM 807 O O . GLU A 1 101 ? 4.751 4.034 12.137 1.00 94.19 101 GLU A O 1
ATOM 812 N N . VAL A 1 102 ? 4.248 5.462 10.488 1.00 92.31 102 VAL A N 1
ATOM 813 C CA . VAL A 1 102 ? 3.531 6.402 11.364 1.00 92.31 102 VAL A CA 1
ATOM 814 C C . VAL A 1 102 ? 2.340 5.719 12.031 1.00 92.31 102 VAL A C 1
ATOM 816 O O . VAL A 1 102 ? 2.174 5.852 13.239 1.00 92.31 102 VAL A O 1
ATOM 819 N N . PHE A 1 103 ? 1.555 4.930 11.295 1.00 92.94 103 PHE A N 1
ATOM 820 C CA . PHE A 1 103 ? 0.465 4.172 11.903 1.00 92.94 103 PHE A CA 1
ATOM 821 C C . PHE A 1 103 ? 0.984 3.158 12.935 1.00 92.94 103 PHE A C 1
ATOM 823 O O . PHE A 1 103 ? 0.538 3.158 14.076 1.00 92.94 103 PHE A O 1
ATOM 830 N N . LEU A 1 104 ? 1.935 2.296 12.555 1.00 91.81 104 LEU A N 1
ATOM 831 C CA . LEU A 1 104 ? 2.383 1.171 13.387 1.00 91.81 104 LEU A CA 1
ATOM 832 C C . LEU A 1 104 ? 3.232 1.603 14.593 1.00 91.81 104 LEU A C 1
ATOM 834 O O . LEU A 1 104 ? 3.138 1.001 15.662 1.00 91.81 104 LEU A O 1
ATOM 838 N N . LEU A 1 105 ? 4.083 2.611 14.405 1.00 87.62 105 LEU A N 1
ATOM 839 C CA . LEU A 1 105 ? 5.138 3.020 15.335 1.00 87.62 105 LEU A CA 1
ATOM 840 C C . LEU A 1 105 ? 4.894 4.409 15.927 1.00 87.62 105 LEU A C 1
ATOM 842 O O . LEU A 1 105 ? 5.337 4.675 17.038 1.00 87.62 105 LEU A O 1
ATOM 846 N N . GLY A 1 106 ? 4.141 5.283 15.252 1.00 71.38 106 GLY A N 1
ATOM 847 C CA . GLY A 1 106 ? 3.841 6.650 15.704 1.00 71.38 106 GLY A CA 1
ATOM 848 C C . GLY A 1 106 ? 3.021 6.742 16.997 1.00 71.38 106 GLY A C 1
ATOM 849 O O . GLY A 1 106 ? 2.750 7.839 17.471 1.00 71.38 106 GLY A O 1
ATOM 850 N N . SER A 1 107 ? 2.694 5.609 17.632 1.00 54.00 107 SER A N 1
ATOM 851 C CA . SER A 1 107 ? 2.246 5.564 19.029 1.00 54.00 107 SER A CA 1
ATOM 852 C C . SER A 1 107 ? 3.387 5.497 20.062 1.00 54.00 107 SER A C 1
ATOM 854 O O . SER A 1 107 ? 3.131 5.202 21.235 1.00 54.00 107 SER A O 1
ATOM 856 N N . THR A 1 108 ? 4.632 5.795 19.672 1.00 49.53 108 THR A N 1
ATOM 857 C CA . THR A 1 108 ? 5.765 5.928 20.599 1.00 49.53 108 THR A CA 1
ATOM 858 C C . THR A 1 108 ? 6.355 7.340 20.615 1.00 49.53 108 THR A C 1
ATOM 860 O O . THR A 1 108 ? 7.458 7.550 20.130 1.00 49.53 108 THR A O 1
ATOM 863 N N . SER A 1 109 ? 5.654 8.292 21.239 1.00 43.97 109 SER A N 1
ATOM 864 C CA . SER A 1 109 ? 6.245 9.159 22.275 1.00 43.97 109 SER A CA 1
ATOM 865 C C . SER A 1 109 ? 5.170 10.031 22.949 1.00 43.97 109 SER A C 1
ATOM 867 O O . SER A 1 109 ? 4.418 10.729 22.285 1.00 43.97 109 SER A O 1
ATOM 869 N N . GLU A 1 110 ? 5.138 10.005 24.282 1.00 42.66 110 GLU A N 1
ATOM 870 C CA . GLU A 1 110 ? 4.675 11.085 25.183 1.00 42.66 110 GLU A CA 1
ATOM 871 C C . GLU A 1 110 ? 3.202 11.265 25.608 1.00 42.66 110 GLU A C 1
ATOM 873 O O . GLU A 1 110 ? 3.013 11.722 26.736 1.00 42.66 110 GLU A O 1
ATOM 878 N N . ASP A 1 111 ? 2.157 10.830 24.896 1.00 43.56 111 ASP A N 1
ATOM 879 C CA . ASP A 1 111 ? 0.778 11.121 25.379 1.00 43.56 111 ASP A CA 1
ATOM 880 C C . ASP A 1 111 ? 0.154 10.080 26.326 1.00 43.56 111 ASP A C 1
ATOM 882 O O . ASP A 1 111 ? -0.780 10.381 27.072 1.00 43.56 111 ASP A O 1
ATOM 886 N N . ARG A 1 112 ? 0.710 8.865 26.429 1.00 45.84 112 ARG A N 1
ATOM 887 C CA . ARG A 1 112 ? 0.193 7.864 27.391 1.00 45.84 112 ARG A CA 1
ATOM 888 C C . ARG A 1 112 ? 0.572 8.154 28.852 1.00 45.84 112 ARG A C 1
ATOM 890 O O . ARG A 1 112 ? 0.061 7.483 29.748 1.00 45.84 112 ARG A O 1
ATOM 897 N N . ALA A 1 113 ? 1.448 9.132 29.101 1.00 43.12 113 ALA A N 1
ATOM 898 C CA . ALA A 1 113 ? 1.928 9.483 30.439 1.00 43.12 113 ALA A CA 1
ATOM 899 C C . ALA A 1 113 ? 1.052 10.519 31.173 1.00 43.12 113 ALA A C 1
ATOM 901 O O . ALA A 1 113 ? 1.179 10.653 32.386 1.00 43.12 113 ALA A O 1
ATOM 902 N N . LYS A 1 114 ? 0.136 11.221 30.486 1.00 42.59 114 LYS A N 1
ATOM 903 C CA . LYS A 1 114 ? -0.669 12.307 31.088 1.00 42.59 114 LYS A CA 1
ATOM 904 C C . LYS A 1 114 ? -2.079 11.909 31.542 1.00 42.59 114 LYS A C 1
ATOM 906 O O . LYS A 1 114 ? -2.822 12.767 31.999 1.00 42.59 114 LYS A O 1
ATOM 911 N N . HIS A 1 115 ? -2.477 10.642 31.423 1.00 45.75 115 HIS A N 1
ATOM 912 C CA . HIS A 1 115 ? -3.812 10.161 31.841 1.00 45.75 115 HIS A CA 1
ATOM 913 C C . HIS A 1 115 ? -3.750 9.028 32.883 1.00 45.75 115 HIS A C 1
ATOM 915 O O . HIS A 1 115 ? -4.649 8.193 32.974 1.00 45.75 115 HIS A O 1
ATOM 921 N N . ARG A 1 116 ? -2.674 8.980 33.680 1.00 43.81 116 ARG A N 1
ATOM 922 C CA . ARG A 1 116 ? -2.555 8.099 34.859 1.00 43.81 116 ARG A CA 1
ATOM 923 C C . ARG A 1 116 ? -2.094 8.836 36.121 1.00 43.81 116 ARG A C 1
ATOM 925 O O . ARG A 1 116 ? -1.365 8.250 36.920 1.00 43.81 116 ARG A O 1
ATOM 932 N N . GLN A 1 117 ? -2.501 10.090 36.297 1.00 37.47 117 GLN A N 1
ATOM 933 C CA . GLN A 1 117 ? -2.474 10.767 37.596 1.00 37.47 117 GLN A CA 1
ATOM 934 C C . GLN A 1 117 ? -3.754 11.569 37.773 1.00 37.47 117 GLN A C 1
ATOM 936 O O . GLN A 1 117 ? -4.157 12.219 36.783 1.00 37.47 117 GLN A O 1
#

Solvent-accessible surface area (backbone atoms only — not comparable to full-atom values): 6761 Å² total; per-residue (Å²): 130,59,72,68,59,54,52,49,47,50,52,46,38,41,50,56,70,36,95,71,27,40,58,64,41,14,42,75,73,44,35,70,55,87,67,46,64,65,52,49,51,56,47,53,53,54,46,44,71,72,49,67,84,47,94,69,76,61,67,66,55,54,50,39,42,53,40,54,38,49,52,49,51,54,30,31,53,61,29,34,75,78,76,52,85,47,71,72,39,51,57,49,47,55,51,47,26,52,59,32,45,46,62,75,52,61,82,72,75,80,71,85,72,75,80,78,122

Radius of gyration: 15.73 Å; Cα contacts (8 Å, |Δi|>4): 104; chains: 1; bounding box: 38×21×52 Å

Nearest PDB structures (foldseek):
  6zqd-assembly1_UM  TM=2.939E-01  e=1.385E+00  Saccharomyces cerevisiae S288C
  5wby-assembly2_A  TM=3.852E-01  e=9.362E+00  Homo sapiens

Foldseek 3Di:
DPPVVVVLLVQLLCLCPNPQHQLVVCQPVVDHDPCSLVSNLVSLVVVCVVCVPPPDDDPSNLVSLVCLLPVSVVSNVNNCVVVDDDPVSVVSNVSSNVSSCCSPPVNPDDDVPPPPD

Secondary structure (DSSP, 8-state):
--HHHHHHHHHHHHHHHSTT-SHHHHHHTS-PPTTHHHHHHHHHHHHHHHHSS-SS--HHHHHHHHIIIIIHHHHHHHHHTTT---HHHHHHHHHHHHHHHHHHHTT-SSGGGSS--

Sequence (117 aa):
MNESHAQLLESLSAHVFGESAPSTRLLEDGVFPANWVTRYEALVESASHVWASERLWPRELVAAIHFASFYLHARYQAWTLGGGRREKTEAQLDRVRAVSEVFLLGSTSEDRAKHRQ

Mean predicted aligned error: 6.19 Å